Protein AF-A0A368NPP2-F1 (afdb_monomer)

Sequence (141 aa):
MVPFKKFNLIIIVTLIAVLSVSCSKAVDSCGKESEATVWARSMDESRLALLYADFEKLAANENVARVYSFHGEGQKMPPEFSDLKVVKLRPKRGYILVNGCMDHGVVMSFKGLNKPGETQSIELSWGEAPPHSGSEVIWQR

Secondary structure (DSSP, 8-state):
-----SSHHHHHHHHHHTS-----------STTSHHHHHHHTS-HHHHHHHHHHHHHHHH-TT--S-EE-SSS--PPPGGGTT---SEEEGGGTEEEEEEETTEEEEEEEESTT-TTSPPEEEEEESBSSSPSEEEEEEE-

Solvent-accessible surface area (backbone atoms only — not comparable to full-atom values): 8340 Å² total; per-residue (Å²): 141,79,88,90,77,73,76,77,63,62,62,57,59,56,58,56,67,71,66,68,68,71,79,65,76,72,69,73,60,33,44,84,85,14,72,61,41,47,53,65,65,64,55,50,72,69,58,49,52,50,51,48,54,54,47,39,56,50,37,67,40,86,86,50,65,67,61,46,54,56,78,70,93,81,57,81,69,56,79,96,50,62,88,60,81,51,41,32,42,23,42,79,74,34,35,32,36,40,39,76,52,99,55,36,21,25,32,42,36,50,42,38,67,95,38,90,91,48,64,35,32,35,34,42,30,21,26,38,53,86,76,47,75,44,70,48,76,78,44,76,97

Organism: NCBI:txid2282215

Mean predicted aligned error: 10.97 Å

pLDDT: mean 81.64, std 18.92, range [40.47, 98.44]

Structure (mmCIF, N/CA/C/O backbone):
data_AF-A0A368NPP2-F1
#
_entry.id   AF-A0A368NPP2-F1
#
loop_
_atom_site.group_PDB
_atom_site.id
_atom_site.type_symbol
_atom_site.label_atom_id
_atom_site.label_alt_id
_atom_site.label_comp_id
_atom_site.label_asym_id
_atom_site.label_entity_id
_atom_site.label_seq_id
_atom_site.pdbx_PDB_ins_code
_atom_site.Cartn_x
_atom_site.Cartn_y
_atom_site.Cartn_z
_atom_site.occupancy
_atom_site.B_iso_or_equiv
_atom_site.auth_seq_id
_atom_site.auth_comp_id
_atom_site.auth_asym_id
_atom_site.auth_atom_id
_atom_site.pdbx_PDB_model_num
ATOM 1 N N . MET A 1 1 ? 46.259 4.133 -62.478 1.00 42.19 1 MET A N 1
ATOM 2 C CA . MET A 1 1 ? 46.604 3.512 -61.179 1.00 42.19 1 MET A CA 1
ATOM 3 C C . MET A 1 1 ? 45.927 4.339 -60.091 1.00 42.19 1 MET A C 1
ATOM 5 O O . MET A 1 1 ? 46.390 5.429 -59.793 1.00 42.19 1 MET A O 1
ATOM 9 N N . VAL A 1 2 ? 44.757 3.911 -59.614 1.00 40.47 2 VAL A N 1
ATOM 10 C CA . VAL A 1 2 ? 43.947 4.659 -58.634 1.00 40.47 2 VAL A CA 1
ATOM 11 C C . VAL A 1 2 ? 44.120 3.980 -57.275 1.00 40.47 2 VAL A C 1
ATOM 13 O O . VAL A 1 2 ? 43.823 2.788 -57.182 1.00 40.47 2 VAL A O 1
ATOM 16 N N . PRO A 1 3 ? 44.599 4.661 -56.219 1.00 47.31 3 PRO A N 1
ATOM 17 C CA . PRO A 1 3 ? 44.709 4.035 -54.913 1.00 47.31 3 PRO A CA 1
ATOM 18 C C . PRO A 1 3 ? 43.331 4.021 -54.235 1.00 47.31 3 PRO A C 1
ATOM 20 O O . PRO A 1 3 ? 42.948 4.945 -53.521 1.00 47.31 3 PRO A O 1
ATOM 23 N N . PHE A 1 4 ? 42.586 2.934 -54.444 1.00 47.09 4 PHE A N 1
ATOM 24 C CA . PHE A 1 4 ? 41.430 2.548 -53.631 1.00 47.09 4 PHE A CA 1
ATOM 25 C C . PHE A 1 4 ? 41.912 2.142 -52.231 1.00 47.09 4 PHE A C 1
ATOM 27 O O . PHE A 1 4 ? 42.109 0.970 -51.927 1.00 47.09 4 PHE A O 1
ATOM 34 N N . LYS A 1 5 ? 42.176 3.123 -51.368 1.00 51.12 5 LYS A N 1
ATOM 35 C CA . LYS A 1 5 ? 42.619 2.877 -49.985 1.00 51.12 5 LYS A CA 1
ATOM 36 C C . LYS A 1 5 ? 41.988 3.855 -48.994 1.00 51.12 5 LYS A C 1
ATOM 38 O O . LYS A 1 5 ? 42.670 4.387 -48.133 1.00 51.12 5 LYS A O 1
ATOM 43 N N . LYS A 1 6 ? 40.689 4.150 -49.124 1.00 49.44 6 LYS A N 1
ATOM 44 C CA . LYS A 1 6 ? 39.976 4.991 -48.134 1.00 49.44 6 LYS A CA 1
ATOM 45 C C . LYS A 1 6 ? 38.558 4.541 -47.764 1.00 49.44 6 LYS A C 1
ATOM 47 O O . LYS A 1 6 ? 38.013 5.057 -46.800 1.00 49.44 6 LYS A O 1
ATOM 52 N N . PHE A 1 7 ? 37.977 3.559 -48.455 1.00 45.38 7 PHE A N 1
ATOM 53 C CA . PHE A 1 7 ? 36.552 3.239 -48.282 1.00 45.38 7 PHE A CA 1
ATOM 54 C C . PHE A 1 7 ? 36.220 2.171 -47.227 1.00 45.38 7 PHE A C 1
ATOM 56 O O . PHE A 1 7 ? 35.079 2.106 -46.787 1.00 45.38 7 PHE A O 1
ATOM 63 N N . ASN A 1 8 ? 37.193 1.386 -46.754 1.00 47.03 8 ASN A N 1
ATOM 64 C CA . ASN A 1 8 ? 36.913 0.278 -45.824 1.00 47.03 8 ASN A CA 1
ATOM 65 C C . ASN A 1 8 ? 36.962 0.646 -44.333 1.00 47.03 8 ASN A C 1
ATOM 67 O O . ASN A 1 8 ? 36.564 -0.166 -43.507 1.00 47.03 8 ASN A O 1
ATOM 71 N N . LEU A 1 9 ? 37.426 1.845 -43.959 1.00 47.47 9 LEU A N 1
ATOM 72 C CA . LEU A 1 9 ? 37.545 2.209 -42.539 1.00 47.47 9 LEU A CA 1
ATOM 73 C C . LEU A 1 9 ? 36.253 2.812 -41.961 1.00 47.47 9 LEU A C 1
ATOM 75 O O . LEU A 1 9 ? 35.979 2.663 -40.776 1.00 47.47 9 LEU A O 1
ATOM 79 N N . ILE A 1 10 ? 35.439 3.469 -42.794 1.00 51.19 10 ILE A N 1
ATOM 80 C CA . ILE A 1 10 ? 34.258 4.221 -42.333 1.00 51.19 10 ILE A CA 1
ATOM 81 C C . ILE A 1 10 ? 33.105 3.280 -41.948 1.00 51.19 10 ILE A C 1
ATOM 83 O O . ILE A 1 10 ? 32.410 3.542 -40.970 1.00 51.19 10 ILE A O 1
ATOM 87 N N . ILE A 1 11 ? 32.953 2.153 -42.652 1.00 51.41 11 ILE A N 1
ATOM 88 C CA . ILE A 1 11 ? 31.866 1.185 -42.414 1.00 51.41 11 ILE A CA 1
ATOM 89 C C . ILE A 1 11 ? 32.071 0.420 -41.093 1.00 51.41 11 ILE A C 1
ATOM 91 O O . ILE A 1 11 ? 31.107 0.094 -40.405 1.00 51.41 11 ILE A O 1
ATOM 95 N N . ILE A 1 12 ? 33.322 0.191 -40.678 1.00 52.06 12 ILE A N 1
ATOM 96 C CA . ILE A 1 12 ? 33.624 -0.529 -39.429 1.00 52.06 12 ILE A CA 1
ATOM 97 C C . ILE A 1 12 ? 33.339 0.355 -38.204 1.00 52.06 12 ILE A C 1
ATOM 99 O O . ILE A 1 12 ? 32.834 -0.132 -37.195 1.00 52.06 12 ILE A O 1
ATOM 103 N N . VAL A 1 13 ? 33.578 1.667 -38.300 1.00 51.91 13 VAL A N 1
ATOM 104 C CA . VAL A 1 13 ? 33.327 2.606 -37.193 1.00 51.91 13 VAL A CA 1
ATOM 105 C C . VAL A 1 13 ? 31.827 2.856 -36.981 1.00 51.91 13 VAL A C 1
ATOM 107 O O . VAL A 1 13 ? 31.398 3.045 -35.846 1.00 51.91 13 VAL A O 1
ATOM 110 N N . THR A 1 14 ? 31.001 2.778 -38.032 1.00 50.62 14 THR A N 1
ATOM 111 C CA . THR A 1 14 ? 29.536 2.901 -37.886 1.00 50.62 14 THR A CA 1
ATOM 112 C C . THR A 1 14 ? 28.886 1.638 -37.320 1.00 50.62 14 THR A C 1
ATOM 114 O O . THR A 1 14 ? 27.899 1.750 -36.601 1.00 50.62 14 THR A O 1
ATOM 117 N N . LEU A 1 15 ? 29.449 0.447 -37.562 1.00 48.03 15 LEU A N 1
ATOM 118 C CA . LEU A 1 15 ? 28.899 -0.800 -37.013 1.00 48.03 15 LEU A CA 1
ATOM 119 C C . LEU A 1 15 ? 29.148 -0.958 -35.501 1.00 48.03 15 LEU A C 1
ATOM 121 O O . LEU A 1 15 ? 28.349 -1.579 -34.804 1.00 48.03 15 LEU A O 1
ATOM 125 N N . ILE A 1 16 ? 30.230 -0.374 -34.978 1.00 50.19 16 ILE A N 1
ATOM 126 C CA . ILE A 1 16 ? 30.578 -0.453 -33.549 1.00 50.19 16 ILE A CA 1
ATOM 127 C C . ILE A 1 16 ? 29.733 0.521 -32.706 1.00 50.19 16 ILE A C 1
ATOM 129 O O . ILE A 1 16 ? 29.423 0.222 -31.556 1.00 50.19 16 ILE A O 1
ATOM 133 N N . ALA A 1 17 ? 29.274 1.636 -33.283 1.00 48.84 17 ALA A N 1
ATOM 134 C CA . ALA A 1 17 ? 28.430 2.611 -32.584 1.00 48.84 17 ALA A CA 1
ATOM 135 C C . ALA A 1 17 ? 26.968 2.153 -32.385 1.00 48.84 17 ALA A C 1
ATOM 137 O O . ALA A 1 17 ? 26.259 2.716 -31.556 1.00 48.84 17 ALA A O 1
ATOM 138 N N . VAL A 1 18 ? 26.509 1.125 -33.111 1.00 50.19 18 VAL A N 1
ATOM 139 C CA . VAL A 1 18 ? 25.140 0.583 -32.974 1.00 50.19 18 VAL A CA 1
ATOM 140 C C . VAL A 1 18 ? 25.065 -0.538 -31.923 1.00 50.19 18 VAL A C 1
ATOM 142 O O . VAL A 1 18 ? 23.985 -0.866 -31.442 1.00 50.19 18 VAL A O 1
ATOM 145 N N . LEU A 1 19 ? 26.207 -1.092 -31.497 1.00 48.72 19 LEU A N 1
ATOM 146 C CA . LEU A 1 19 ? 26.278 -2.171 -30.500 1.00 48.72 19 LEU A CA 1
ATOM 147 C C . LEU A 1 19 ? 26.596 -1.695 -29.077 1.00 48.72 19 LEU A C 1
ATOM 149 O O . LEU A 1 19 ? 26.567 -2.496 -28.147 1.00 48.72 19 LEU A O 1
ATOM 153 N N . SER A 1 20 ? 26.814 -0.396 -28.867 1.00 45.69 20 SER A N 1
ATOM 154 C CA . SER A 1 20 ? 26.877 0.20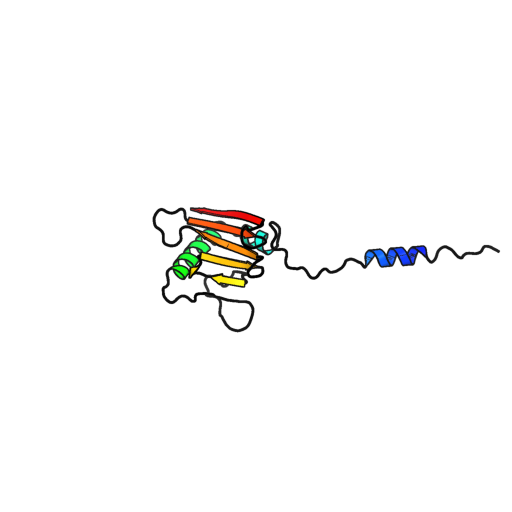8 -27.532 1.00 45.69 20 SER A CA 1
ATOM 155 C C . SER A 1 20 ? 25.491 0.600 -27.008 1.00 45.69 20 SER A C 1
ATOM 157 O O . SER A 1 20 ? 25.346 1.607 -26.314 1.00 45.69 20 SER A O 1
ATOM 159 N N . VAL A 1 21 ? 24.463 -0.205 -27.302 1.00 51.50 21 VAL A N 1
ATOM 160 C CA . VAL A 1 21 ? 23.313 -0.309 -26.399 1.00 51.50 21 VAL A CA 1
ATOM 161 C C . VAL A 1 21 ? 23.847 -1.042 -25.180 1.00 51.50 21 VAL A C 1
ATOM 163 O O . VAL A 1 21 ? 23.758 -2.262 -25.057 1.00 51.50 21 VAL A O 1
ATOM 166 N N . SER A 1 22 ? 24.516 -0.275 -24.321 1.00 44.53 22 SER A N 1
ATOM 167 C CA . SER A 1 22 ? 24.848 -0.674 -22.972 1.00 44.53 22 SER A CA 1
ATOM 168 C C . SER A 1 22 ? 23.557 -1.186 -22.365 1.00 44.53 22 SER A C 1
ATOM 170 O O . SER A 1 22 ? 22.652 -0.417 -22.043 1.00 44.53 22 SER A O 1
ATOM 172 N N . CYS A 1 23 ? 23.462 -2.507 -22.274 1.00 41.59 23 CYS A N 1
ATOM 173 C CA . CYS A 1 23 ? 22.504 -3.207 -21.454 1.00 41.59 23 CYS A CA 1
ATOM 174 C C . CYS A 1 23 ? 22.879 -2.860 -20.011 1.00 41.59 23 CYS A C 1
ATOM 176 O O . CYS A 1 23 ? 23.525 -3.637 -19.307 1.00 41.59 23 CYS A O 1
ATOM 178 N N . SER A 1 24 ? 22.568 -1.627 -19.605 1.00 41.25 24 SER A N 1
ATOM 179 C CA . SER A 1 24 ? 22.523 -1.221 -18.217 1.00 41.25 24 SER A CA 1
ATOM 180 C C . SER A 1 24 ? 21.594 -2.227 -17.580 1.00 41.25 24 SER A C 1
ATOM 182 O O . SER A 1 24 ? 20.406 -2.247 -17.894 1.00 41.25 24 SER A O 1
ATOM 184 N N . LYS A 1 25 ? 22.155 -3.128 -16.768 1.00 41.66 25 LYS A N 1
ATOM 185 C CA . LYS A 1 25 ? 21.367 -3.946 -15.855 1.00 41.66 25 LYS A CA 1
ATOM 186 C C . LYS A 1 25 ? 20.400 -2.977 -15.202 1.00 41.66 25 LYS A C 1
ATOM 188 O O . LYS A 1 25 ? 20.860 -2.056 -14.526 1.00 41.66 25 LYS A O 1
ATOM 193 N N . ALA A 1 26 ? 19.120 -3.109 -15.536 1.00 43.50 26 ALA A N 1
ATOM 194 C CA . ALA A 1 26 ? 18.080 -2.272 -14.995 1.00 43.50 26 ALA A CA 1
ATOM 195 C C . ALA A 1 26 ? 18.206 -2.405 -13.481 1.00 43.50 26 ALA A C 1
ATOM 197 O O . ALA A 1 26 ? 17.908 -3.445 -12.903 1.00 43.50 26 ALA A O 1
ATOM 198 N N . VAL A 1 27 ? 18.759 -1.378 -12.841 1.00 49.78 27 VAL A N 1
ATOM 199 C CA . VAL A 1 27 ? 18.345 -1.077 -11.484 1.00 49.78 27 VAL A CA 1
ATOM 200 C C . VAL A 1 27 ? 16.867 -0.823 -11.691 1.00 49.78 27 VAL A C 1
ATOM 202 O O . VAL A 1 27 ? 16.547 0.153 -12.373 1.00 49.78 27 VAL A O 1
ATOM 205 N N . ASP A 1 28 ? 16.015 -1.780 -11.312 1.00 61.47 28 ASP A N 1
ATOM 206 C CA . ASP A 1 28 ? 14.577 -1.682 -11.539 1.00 61.47 28 ASP A CA 1
ATOM 207 C C . ASP A 1 28 ? 14.157 -0.287 -11.099 1.00 61.47 28 ASP A C 1
ATOM 209 O O . ASP A 1 28 ? 14.257 0.069 -9.921 1.00 61.47 28 ASP A O 1
ATOM 213 N N . SER A 1 29 ? 13.827 0.548 -12.086 1.00 75.88 29 SER A N 1
ATOM 214 C CA . SER A 1 29 ? 13.514 1.945 -11.839 1.00 75.88 29 SER A CA 1
ATOM 215 C C . SER A 1 29 ? 12.393 1.937 -10.816 1.00 75.88 29 SER A C 1
ATOM 217 O O . SER A 1 29 ? 11.381 1.299 -11.056 1.00 75.88 29 SER A O 1
ATOM 219 N N . CYS A 1 30 ? 12.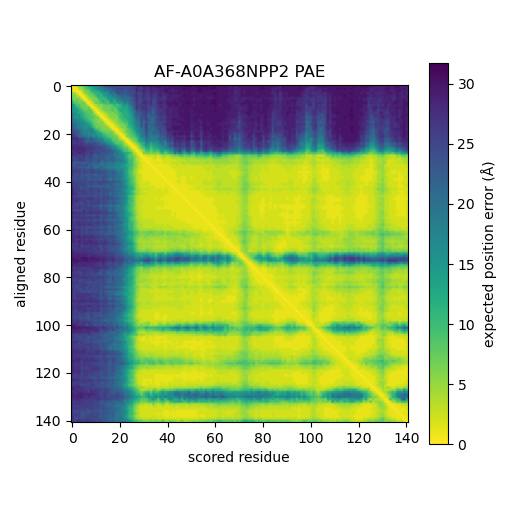551 2.591 -9.669 1.00 85.62 30 CYS A N 1
ATOM 220 C CA . CYS A 1 30 ? 11.427 2.830 -8.764 1.00 85.62 30 CYS A CA 1
ATOM 221 C C . CYS A 1 30 ? 10.898 4.244 -9.002 1.00 85.62 30 CYS A C 1
ATOM 223 O O . CYS A 1 30 ? 10.613 4.977 -8.066 1.00 85.62 30 CYS A O 1
ATOM 225 N N . GLY A 1 31 ? 10.846 4.667 -10.265 1.00 88.62 31 GLY A N 1
ATOM 226 C CA . GLY A 1 31 ? 10.274 5.944 -10.665 1.00 88.62 31 GLY A CA 1
ATOM 227 C C . GLY A 1 31 ? 8.754 5.888 -10.827 1.00 88.62 31 GLY A C 1
ATOM 228 O O . GLY A 1 31 ? 8.129 4.825 -10.790 1.00 88.62 31 GLY A O 1
ATOM 229 N N . LYS A 1 32 ? 8.164 7.058 -11.089 1.00 91.25 32 LYS A N 1
ATOM 230 C CA . LYS A 1 32 ? 6.725 7.227 -11.348 1.00 91.25 32 LYS A CA 1
ATOM 231 C C . LYS A 1 32 ? 6.194 6.338 -12.481 1.00 91.25 32 LYS A C 1
ATOM 233 O O . LYS A 1 32 ? 5.062 5.868 -12.411 1.00 91.25 32 LYS A O 1
ATOM 238 N N . GLU A 1 33 ? 7.021 6.114 -13.497 1.00 92.62 33 GLU A N 1
ATOM 239 C CA . GLU A 1 33 ? 6.691 5.329 -14.696 1.00 92.62 33 GLU A CA 1
ATOM 240 C C . GLU A 1 33 ? 7.367 3.950 -14.695 1.00 92.62 33 GLU A C 1
ATOM 242 O O . GLU A 1 33 ? 7.586 3.349 -15.744 1.00 92.62 33 GLU A O 1
ATOM 247 N N . SER A 1 34 ? 7.756 3.450 -13.520 1.00 91.69 34 SER A N 1
ATOM 248 C CA . SER A 1 34 ? 8.254 2.082 -13.412 1.00 91.69 34 SER A CA 1
ATOM 249 C C . SER A 1 34 ? 7.160 1.056 -13.676 1.00 91.69 34 SER A C 1
ATOM 251 O O . SER A 1 34 ? 5.987 1.325 -13.417 1.00 91.69 34 SER A O 1
ATOM 253 N N . GLU A 1 35 ? 7.541 -0.150 -14.102 1.00 92.38 35 GLU A N 1
ATOM 254 C CA . GLU A 1 35 ? 6.593 -1.260 -14.260 1.00 92.38 35 GLU A CA 1
ATOM 255 C C . GLU A 1 35 ? 5.805 -1.511 -12.967 1.00 92.38 35 GLU A C 1
ATOM 257 O O . GLU A 1 35 ? 4.592 -1.681 -13.012 1.00 92.38 35 GLU A O 1
ATOM 262 N N . ALA A 1 36 ? 6.467 -1.444 -11.808 1.00 92.75 36 ALA A N 1
ATOM 263 C CA . ALA A 1 36 ? 5.835 -1.628 -10.505 1.00 92.75 36 ALA A CA 1
ATOM 264 C C . ALA A 1 36 ? 4.811 -0.527 -10.180 1.00 92.75 36 ALA A C 1
ATOM 266 O O . ALA A 1 36 ? 3.717 -0.827 -9.702 1.00 92.75 36 ALA A O 1
ATOM 267 N N . THR A 1 37 ? 5.138 0.740 -10.457 1.00 94.25 37 THR A N 1
ATOM 268 C CA . THR A 1 37 ? 4.220 1.866 -10.232 1.00 94.25 37 THR A CA 1
ATOM 269 C C . THR A 1 37 ? 3.038 1.802 -11.196 1.00 94.25 37 THR A C 1
ATOM 271 O O . THR A 1 37 ? 1.894 1.945 -10.771 1.00 94.25 37 THR A O 1
ATOM 274 N N . VAL A 1 38 ? 3.290 1.535 -12.481 1.00 95.25 38 VAL A N 1
ATOM 275 C CA . VAL A 1 38 ? 2.243 1.396 -13.503 1.00 95.25 38 VAL A CA 1
ATOM 276 C C . VAL A 1 38 ? 1.328 0.217 -13.179 1.00 95.25 38 VAL A C 1
ATOM 278 O O . VAL A 1 38 ? 0.111 0.370 -13.220 1.00 95.25 38 VAL A O 1
ATOM 281 N N . TRP A 1 39 ? 1.888 -0.928 -12.788 1.00 94.75 39 TRP A N 1
ATOM 282 C CA . TRP A 1 39 ? 1.125 -2.095 -12.352 1.00 94.75 39 TRP A CA 1
ATOM 283 C C . TRP A 1 39 ? 0.227 -1.773 -11.153 1.00 94.75 39 TRP A C 1
ATOM 285 O O . TRP A 1 39 ? -0.976 -2.021 -11.222 1.00 94.75 39 TRP A O 1
ATOM 295 N N . ALA A 1 40 ? 0.775 -1.168 -10.094 1.00 95.06 40 ALA A N 1
ATOM 296 C CA . ALA A 1 40 ? 0.004 -0.822 -8.899 1.00 95.06 40 ALA A CA 1
ATOM 297 C C . ALA A 1 40 ? -1.118 0.179 -9.219 1.00 95.06 40 ALA A C 1
ATOM 299 O O . ALA A 1 40 ? -2.239 0.022 -8.742 1.00 95.06 40 ALA A O 1
ATOM 300 N N . ARG A 1 41 ? -0.838 1.166 -10.080 1.00 95.50 41 ARG A N 1
ATOM 301 C CA . ARG A 1 41 ? -1.817 2.150 -10.569 1.00 95.50 41 ARG A CA 1
ATOM 302 C C . ARG A 1 41 ? -2.893 1.530 -11.467 1.00 95.50 41 ARG A C 1
ATOM 304 O O . ARG A 1 41 ? -4.001 2.043 -11.524 1.00 95.50 41 ARG A O 1
ATOM 311 N N . SER A 1 42 ? -2.569 0.458 -12.189 1.00 96.38 42 SER A N 1
ATOM 312 C CA . SER A 1 42 ? -3.482 -0.178 -13.147 1.00 96.38 42 SER A CA 1
ATOM 313 C C . SER A 1 42 ? -4.545 -1.076 -12.512 1.00 96.38 42 SER A C 1
ATOM 315 O O . SER A 1 42 ? -5.428 -1.551 -13.224 1.00 96.38 42 SER A O 1
ATOM 317 N N . MET A 1 43 ? -4.462 -1.328 -11.200 1.00 96.06 43 MET A N 1
ATOM 318 C CA . MET A 1 43 ? -5.491 -2.080 -10.488 1.00 96.06 43 MET A CA 1
ATOM 319 C C . MET A 1 43 ? -6.826 -1.342 -10.559 1.00 96.06 43 MET A C 1
ATOM 321 O O . MET A 1 43 ? -6.895 -0.128 -10.374 1.00 96.06 43 MET A O 1
ATOM 325 N N . ASP A 1 44 ? -7.897 -2.083 -10.807 1.00 96.75 44 ASP A N 1
ATOM 326 C CA . ASP A 1 44 ? -9.238 -1.530 -10.805 1.00 96.75 44 ASP A CA 1
ATOM 327 C C . ASP A 1 44 ? -9.700 -1.193 -9.379 1.00 96.75 44 ASP A C 1
ATOM 329 O O . ASP A 1 44 ? -9.234 -1.751 -8.380 1.00 96.75 44 ASP A O 1
ATOM 333 N N . GLU A 1 45 ? -10.666 -0.281 -9.285 1.00 97.38 45 GLU A N 1
ATOM 334 C CA . GLU A 1 45 ? -11.184 0.212 -8.006 1.00 97.38 45 GLU A CA 1
ATOM 335 C C . GLU A 1 45 ? -11.708 -0.922 -7.112 1.00 97.38 45 GLU A C 1
ATOM 337 O O . GLU A 1 45 ? -11.504 -0.902 -5.896 1.00 97.38 45 GLU A O 1
ATOM 342 N N . SER A 1 46 ? -12.329 -1.949 -7.706 1.00 97.25 46 SER A N 1
ATOM 343 C CA . SER A 1 46 ? -12.882 -3.076 -6.955 1.00 97.25 46 SER A CA 1
ATOM 344 C C . SER A 1 46 ? -11.784 -3.940 -6.328 1.00 97.25 46 SER A C 1
ATOM 346 O O . SER A 1 46 ? -11.879 -4.307 -5.151 1.00 97.25 46 SER A O 1
ATOM 348 N N . ARG A 1 47 ? -10.686 -4.189 -7.057 1.00 96.88 47 ARG A N 1
ATOM 349 C CA . ARG A 1 47 ? -9.520 -4.904 -6.529 1.00 96.88 47 ARG A CA 1
ATOM 350 C C . ARG A 1 47 ? -8.802 -4.108 -5.449 1.00 96.88 47 ARG A C 1
ATOM 352 O O . ARG A 1 47 ? -8.376 -4.722 -4.470 1.00 96.88 47 ARG A O 1
ATOM 359 N N . LEU A 1 48 ? -8.679 -2.786 -5.601 1.00 97.75 48 LEU A N 1
ATOM 360 C CA . LEU A 1 48 ? -8.067 -1.905 -4.598 1.00 97.75 48 LEU A CA 1
ATOM 361 C C . LEU A 1 48 ? -8.894 -1.855 -3.307 1.00 97.75 48 LEU A C 1
ATOM 363 O O . LEU A 1 48 ? -8.331 -1.965 -2.218 1.00 97.75 48 LEU A O 1
ATOM 367 N N . ALA A 1 49 ? -10.223 -1.792 -3.415 1.00 98.06 49 ALA A N 1
ATOM 368 C CA . ALA A 1 49 ? -11.116 -1.878 -2.262 1.00 98.06 49 ALA A CA 1
ATOM 369 C C . ALA A 1 49 ? -10.983 -3.225 -1.530 1.00 98.06 49 ALA A C 1
ATOM 371 O O . ALA A 1 49 ? -10.887 -3.261 -0.301 1.00 98.06 49 ALA A O 1
ATOM 372 N N . LEU A 1 50 ? -10.930 -4.334 -2.279 1.00 97.81 50 LEU A N 1
ATOM 373 C CA . LEU A 1 50 ? -10.712 -5.665 -1.709 1.00 97.81 50 LEU A CA 1
ATOM 374 C C . LEU A 1 50 ? -9.332 -5.772 -1.046 1.00 97.81 50 LEU A C 1
ATOM 376 O O . LEU A 1 50 ? -9.223 -6.262 0.075 1.00 97.81 50 LEU A O 1
ATOM 380 N N . LEU A 1 51 ? -8.290 -5.249 -1.702 1.00 97.56 51 LEU A N 1
ATOM 381 C CA . LEU A 1 51 ? -6.930 -5.216 -1.171 1.00 97.56 51 LEU A CA 1
ATOM 382 C C . LEU A 1 51 ? -6.872 -4.477 0.165 1.00 97.56 51 LEU A C 1
ATOM 384 O O . LEU A 1 51 ? -6.232 -4.957 1.098 1.00 97.56 51 LEU A O 1
ATOM 388 N N . TYR A 1 52 ? -7.548 -3.330 0.264 1.00 97.94 52 TYR A N 1
ATOM 389 C CA . TYR A 1 52 ? -7.639 -2.580 1.511 1.00 97.94 52 TYR A CA 1
ATOM 390 C C . TYR A 1 52 ? -8.288 -3.418 2.615 1.00 97.94 52 TYR A C 1
ATOM 392 O O . TYR A 1 52 ? -7.712 -3.562 3.692 1.00 97.94 52 TYR A O 1
ATOM 400 N N . ALA A 1 53 ? -9.452 -4.010 2.339 1.00 97.12 53 ALA A N 1
ATOM 401 C CA . ALA A 1 53 ? -10.191 -4.801 3.317 1.00 97.12 53 ALA A CA 1
ATOM 402 C C . ALA A 1 53 ? -9.396 -6.026 3.803 1.00 97.12 53 ALA A C 1
ATOM 404 O O . ALA A 1 53 ? -9.374 -6.325 4.998 1.00 97.12 53 ALA A O 1
ATOM 405 N N . ASP A 1 54 ? -8.720 -6.733 2.899 1.00 97.19 54 ASP A N 1
ATOM 406 C CA . ASP A 1 54 ? -7.916 -7.901 3.261 1.00 97.19 54 ASP A CA 1
ATOM 407 C C . ASP A 1 54 ? -6.655 -7.503 4.031 1.00 97.19 54 ASP A C 1
ATOM 409 O O . ASP A 1 54 ? -6.284 -8.164 5.006 1.00 97.19 54 ASP A O 1
ATOM 413 N N . PHE A 1 55 ? -6.033 -6.377 3.674 1.00 97.00 55 PHE A N 1
ATOM 414 C CA . PHE A 1 55 ? -4.904 -5.839 4.424 1.00 97.00 55 PHE A CA 1
ATOM 415 C C . PHE A 1 55 ? -5.314 -5.352 5.820 1.00 97.00 55 PHE A C 1
ATOM 417 O O . PHE A 1 55 ? -4.577 -5.569 6.782 1.00 97.00 55 PHE A O 1
ATOM 424 N N . GLU A 1 56 ? -6.494 -4.749 5.963 1.00 96.38 56 GLU A N 1
ATOM 425 C CA . GLU A 1 56 ? -7.045 -4.320 7.250 1.00 96.38 56 GLU A CA 1
ATOM 426 C C . GLU A 1 56 ? -7.265 -5.504 8.196 1.00 96.38 56 GLU A C 1
ATOM 428 O O . GLU A 1 56 ? -6.759 -5.484 9.325 1.00 96.38 56 GLU A O 1
ATOM 433 N N . LYS A 1 57 ? -7.906 -6.576 7.710 1.00 95.75 57 LYS A N 1
ATOM 434 C CA . LYS A 1 57 ? -8.060 -7.838 8.456 1.00 95.75 57 LYS A CA 1
ATOM 435 C C . LYS A 1 57 ? -6.706 -8.420 8.858 1.00 95.75 57 LYS A C 1
ATOM 437 O O . LYS A 1 57 ? -6.516 -8.829 10.005 1.00 95.75 57 LYS A O 1
ATOM 442 N N . LEU A 1 58 ? -5.751 -8.447 7.924 1.00 94.50 58 LEU A N 1
ATOM 443 C CA . LEU A 1 58 ? -4.411 -8.970 8.175 1.00 94.50 58 LEU A CA 1
ATOM 444 C C . LEU A 1 58 ? -3.675 -8.140 9.241 1.00 94.50 58 LEU A C 1
ATOM 446 O O . LEU A 1 58 ? -3.037 -8.703 10.129 1.00 94.50 58 LEU A O 1
ATOM 450 N N . ALA A 1 59 ? -3.773 -6.810 9.185 1.00 93.94 59 ALA A N 1
ATOM 451 C CA . ALA A 1 59 ? -3.136 -5.904 10.138 1.00 93.94 59 ALA A CA 1
ATOM 452 C C . ALA A 1 59 ? -3.752 -5.994 11.546 1.00 93.94 59 ALA A C 1
ATOM 454 O O . ALA A 1 59 ? -3.013 -5.924 12.540 1.00 93.94 59 ALA A O 1
ATOM 455 N N . ALA A 1 60 ? -5.073 -6.196 11.621 1.00 94.69 60 ALA A N 1
ATOM 456 C CA . ALA A 1 60 ? -5.830 -6.348 12.861 1.00 94.69 60 ALA A CA 1
ATOM 457 C C . ALA A 1 60 ? -5.488 -7.638 13.624 1.00 94.69 60 ALA A C 1
ATOM 459 O O . ALA A 1 60 ? -5.557 -7.662 14.850 1.00 94.69 60 ALA A O 1
ATOM 460 N N . ASN A 1 61 ? -5.071 -8.701 12.930 1.00 93.62 61 ASN A N 1
ATOM 461 C CA . ASN A 1 61 ? -4.708 -9.963 13.571 1.00 93.62 61 ASN A CA 1
ATOM 462 C C . ASN A 1 61 ? -3.501 -9.782 14.518 1.00 93.62 61 ASN A C 1
ATOM 464 O O . ASN A 1 61 ? -2.416 -9.357 14.112 1.00 93.62 61 ASN A O 1
ATOM 468 N N . GLU A 1 62 ? -3.667 -10.108 15.800 1.00 90.62 62 GLU A N 1
ATOM 469 C CA . GLU A 1 62 ? -2.616 -9.976 16.821 1.00 90.62 62 GLU A CA 1
ATOM 470 C C . GLU A 1 62 ? -1.421 -10.904 16.566 1.00 90.62 62 GLU A C 1
ATOM 472 O O . GLU A 1 62 ? -0.278 -10.521 16.811 1.00 90.62 62 GLU A O 1
ATOM 477 N N . ASN A 1 63 ? -1.678 -12.074 15.978 1.00 91.56 63 ASN A N 1
ATOM 478 C CA . ASN A 1 63 ? -0.685 -13.111 15.700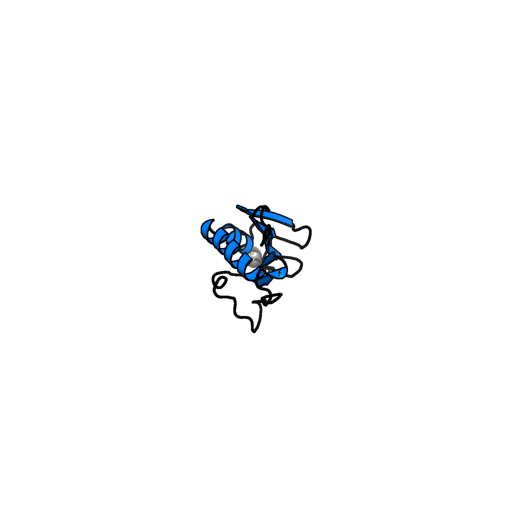 1.00 91.56 63 ASN A CA 1
ATOM 479 C C . ASN A 1 63 ? -0.037 -12.981 14.3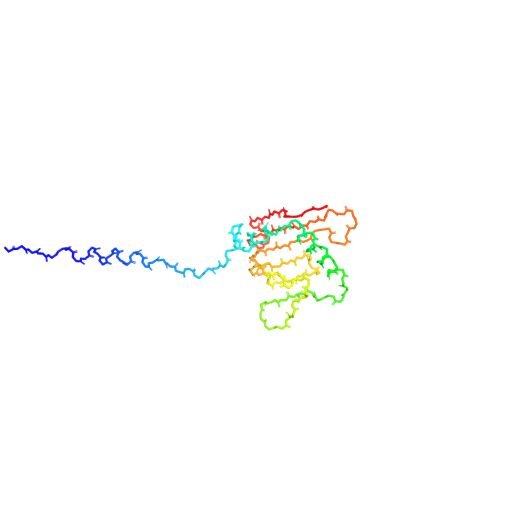12 1.00 91.56 63 ASN A C 1
ATOM 481 O O . ASN A 1 63 ? 0.751 -13.840 13.913 1.00 91.56 63 ASN A O 1
ATOM 485 N N . VAL A 1 64 ? -0.366 -11.933 13.547 1.00 91.19 64 VAL A N 1
ATOM 486 C CA . VAL A 1 64 ? 0.211 -11.719 12.214 1.00 91.19 64 VAL A CA 1
ATOM 487 C C . VAL A 1 64 ? 1.724 -11.514 12.292 1.00 91.19 64 VAL A C 1
ATOM 489 O O . VAL A 1 64 ? 2.240 -10.821 13.177 1.00 91.19 64 VAL A O 1
ATOM 492 N N . ALA A 1 65 ? 2.454 -12.070 11.325 1.00 88.81 65 ALA A N 1
ATOM 493 C CA . ALA A 1 65 ? 3.886 -11.835 11.237 1.00 88.81 65 ALA A CA 1
ATOM 494 C C . ALA A 1 65 ? 4.176 -10.341 11.009 1.00 88.81 65 ALA A C 1
ATOM 496 O O . ALA A 1 65 ? 3.470 -9.638 10.282 1.00 88.81 65 ALA A O 1
ATOM 497 N N . ARG A 1 66 ? 5.266 -9.840 11.607 1.00 88.50 66 ARG A N 1
ATOM 498 C CA . ARG A 1 66 ? 5.681 -8.434 11.437 1.00 88.50 66 ARG A CA 1
ATOM 499 C C . ARG A 1 66 ? 6.034 -8.103 9.988 1.00 88.50 66 ARG A C 1
ATOM 501 O O . ARG A 1 66 ? 5.837 -6.969 9.551 1.00 88.50 66 ARG A O 1
ATOM 508 N N . VAL A 1 67 ? 6.611 -9.071 9.282 1.00 89.31 67 VAL A N 1
ATOM 509 C CA . VAL A 1 67 ? 7.067 -8.947 7.900 1.00 89.31 67 VAL A CA 1
ATOM 510 C C . VAL A 1 67 ? 6.819 -10.271 7.197 1.00 89.31 67 VAL A C 1
ATOM 512 O O . VAL A 1 67 ? 7.204 -11.314 7.724 1.00 89.31 67 VAL A O 1
ATOM 515 N N . TYR A 1 68 ? 6.238 -10.187 6.004 1.00 88.56 68 TYR A N 1
ATOM 516 C CA . TYR A 1 68 ? 6.274 -11.248 5.010 1.00 88.56 68 TYR A CA 1
ATOM 517 C C . TYR A 1 68 ? 7.291 -10.862 3.940 1.00 88.56 68 TYR A C 1
ATOM 519 O O . TYR A 1 68 ? 7.194 -9.755 3.412 1.00 88.56 68 TYR A O 1
ATOM 527 N N . SER A 1 69 ? 8.290 -11.704 3.668 1.00 88.56 69 SER A N 1
ATOM 528 C CA . SER A 1 69 ? 9.316 -11.444 2.645 1.00 88.56 69 SER A CA 1
ATOM 529 C C . SER A 1 69 ? 9.290 -12.540 1.594 1.00 88.56 69 SER A C 1
ATOM 531 O O . SER A 1 69 ? 9.447 -13.709 1.934 1.00 88.56 69 SER A O 1
ATOM 533 N N . PHE A 1 70 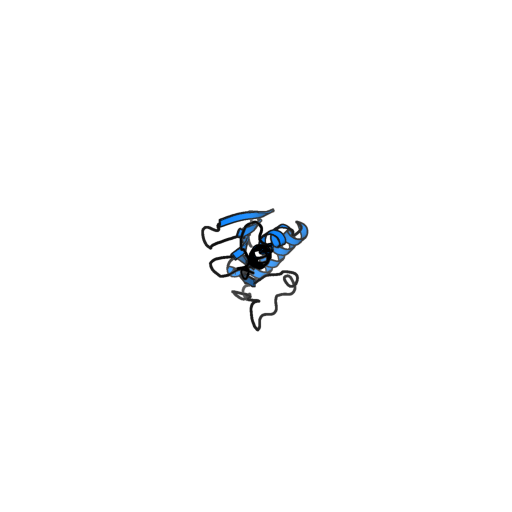? 9.123 -12.152 0.331 1.00 84.25 70 PHE A N 1
ATOM 534 C CA . PHE A 1 70 ? 8.964 -13.093 -0.785 1.00 84.25 70 PHE A CA 1
ATOM 535 C C . PHE A 1 70 ? 10.204 -13.188 -1.681 1.00 84.25 70 PHE A C 1
ATOM 537 O O . PHE A 1 70 ? 10.262 -14.029 -2.570 1.00 84.25 70 PHE A O 1
ATOM 544 N N . HIS A 1 71 ? 11.230 -12.374 -1.416 1.00 70.38 71 HIS A N 1
ATOM 545 C CA . HIS A 1 71 ? 12.578 -12.612 -1.932 1.00 70.38 71 HIS A CA 1
ATOM 546 C C . HIS A 1 71 ? 13.294 -13.650 -1.052 1.00 70.38 71 HIS A C 1
ATOM 548 O O . HIS A 1 71 ? 13.654 -13.335 0.084 1.00 70.38 71 HIS A O 1
ATOM 554 N N . GLY A 1 72 ? 13.512 -14.859 -1.581 1.00 63.84 72 GLY A N 1
ATOM 555 C CA . GLY A 1 72 ? 14.260 -15.948 -0.931 1.00 63.84 72 GLY A CA 1
ATOM 556 C C . GLY A 1 72 ? 13.404 -17.147 -0.496 1.00 63.84 72 GLY A C 1
ATOM 557 O O . GLY A 1 72 ? 12.230 -17.252 -0.846 1.00 63.84 72 GLY A O 1
ATOM 558 N N . GLU A 1 73 ? 14.001 -18.074 0.261 1.00 51.78 73 GLU A N 1
ATOM 559 C CA . GLU A 1 73 ? 13.289 -19.235 0.805 1.00 51.78 73 GLU A CA 1
ATOM 560 C C . GLU A 1 73 ? 12.380 -18.833 1.980 1.00 51.78 73 GLU A C 1
ATOM 562 O O . GLU A 1 73 ? 12.846 -18.361 3.016 1.00 51.78 73 GLU A O 1
ATOM 567 N N . GLY A 1 74 ? 11.077 -19.105 1.864 1.00 55.38 74 GLY A N 1
ATOM 568 C CA . GLY A 1 74 ? 10.394 -19.757 2.985 1.00 55.38 74 GLY A CA 1
ATOM 569 C C . GLY A 1 74 ? 9.019 -19.250 3.406 1.00 55.38 74 GLY A C 1
ATOM 570 O O . GLY A 1 74 ? 8.302 -20.013 4.052 1.00 55.38 74 GLY A O 1
ATOM 571 N N . GLN A 1 75 ? 8.585 -18.035 3.062 1.00 68.19 75 GLN A N 1
ATOM 572 C CA . GLN A 1 75 ? 7.247 -17.588 3.473 1.00 68.19 75 GLN A CA 1
ATOM 573 C C . GLN A 1 75 ? 6.233 -17.690 2.342 1.00 68.19 75 GLN A C 1
ATOM 575 O O . GLN A 1 75 ? 6.295 -16.968 1.350 1.00 68.19 75 GLN A O 1
ATOM 580 N N . LYS A 1 76 ? 5.263 -18.593 2.530 1.00 79.50 76 LYS A N 1
ATOM 581 C CA . LYS A 1 76 ? 4.081 -18.659 1.676 1.00 79.50 76 LYS A CA 1
ATOM 582 C C . LYS A 1 76 ? 3.292 -17.364 1.837 1.00 79.50 76 LYS A C 1
ATOM 584 O O . LYS A 1 76 ? 2.919 -16.986 2.948 1.00 79.50 76 LYS A O 1
ATOM 589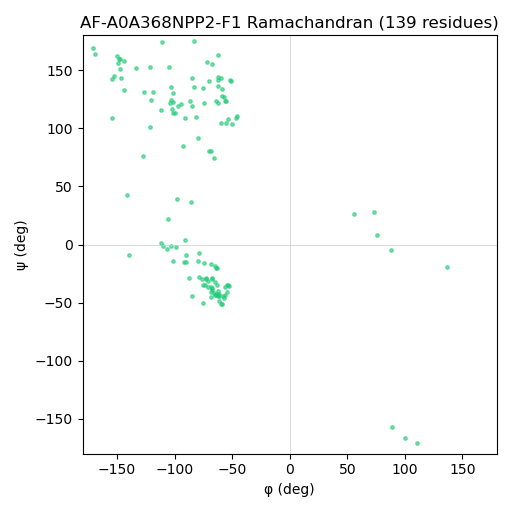 N N . MET A 1 77 ? 3.068 -16.695 0.715 1.00 86.12 77 MET A N 1
ATOM 590 C CA . MET A 1 77 ? 2.166 -15.558 0.620 1.00 86.12 77 MET A CA 1
ATOM 591 C C . MET A 1 77 ? 0.759 -15.991 1.053 1.00 86.12 77 MET A C 1
ATOM 593 O O . MET A 1 77 ? 0.325 -17.072 0.637 1.00 86.12 77 MET A O 1
ATOM 597 N N . PRO A 1 78 ? 0.059 -15.214 1.902 1.00 87.81 78 PRO A N 1
ATOM 598 C CA . PRO A 1 78 ? -1.315 -15.546 2.245 1.00 87.81 78 PRO A CA 1
ATOM 599 C C . PRO A 1 78 ? -2.183 -15.558 0.971 1.00 87.81 78 PRO A C 1
ATOM 601 O O . PRO A 1 78 ? -1.923 -14.754 0.068 1.00 87.81 78 PRO A O 1
ATOM 604 N N . PRO A 1 79 ? -3.168 -16.468 0.858 1.00 88.50 79 PRO A N 1
ATOM 605 C CA . PRO A 1 79 ? -3.931 -16.666 -0.376 1.00 88.50 79 PRO A CA 1
ATOM 606 C C . PRO A 1 79 ? -4.570 -15.388 -0.935 1.00 88.50 79 PRO A C 1
ATOM 608 O O . PRO A 1 79 ? -4.601 -15.208 -2.149 1.00 88.50 79 PRO A O 1
ATOM 611 N N . GLU A 1 80 ? -5.007 -14.479 -0.063 1.00 92.06 80 GLU A N 1
ATOM 612 C CA . GLU A 1 80 ? -5.663 -13.205 -0.395 1.00 92.06 80 GLU A CA 1
ATOM 613 C C . GLU A 1 80 ? -4.744 -12.221 -1.139 1.00 92.06 80 GLU A C 1
ATOM 615 O O . GLU A 1 80 ? -5.206 -11.279 -1.782 1.00 92.06 80 GLU A O 1
ATOM 620 N N . PHE A 1 81 ? -3.430 -12.440 -1.052 1.00 92.38 81 PHE A N 1
ATOM 621 C CA . PHE A 1 81 ? -2.408 -11.617 -1.695 1.00 92.38 81 PHE A CA 1
ATOM 622 C C . PHE A 1 81 ? -1.684 -12.372 -2.812 1.00 92.38 81 PHE A C 1
ATOM 624 O O . PHE A 1 81 ? -0.767 -11.815 -3.401 1.00 92.38 81 PHE A O 1
ATOM 631 N N . SER A 1 82 ? -2.058 -13.627 -3.092 1.00 89.19 82 SER A N 1
ATOM 632 C CA . SER A 1 82 ? -1.327 -14.524 -4.003 1.00 89.19 82 SER A CA 1
ATOM 633 C C . SER A 1 82 ? -1.277 -14.055 -5.460 1.00 89.19 82 SER A C 1
ATOM 635 O O . SER A 1 82 ? -0.400 -14.476 -6.212 1.00 89.19 82 SER A O 1
ATOM 637 N N . ASP A 1 83 ? -2.191 -13.172 -5.853 1.00 89.00 83 ASP A N 1
ATOM 638 C CA . ASP A 1 83 ? -2.223 -12.509 -7.155 1.00 89.00 83 ASP A CA 1
ATOM 639 C C . ASP A 1 83 ? -1.249 -11.319 -7.251 1.00 89.00 83 ASP A C 1
ATOM 641 O O . ASP A 1 83 ? -0.963 -10.834 -8.349 1.00 89.00 83 ASP A O 1
ATOM 645 N N . LEU A 1 84 ? -0.724 -10.837 -6.121 1.00 90.56 84 LEU A N 1
ATOM 646 C CA . LEU A 1 84 ? 0.126 -9.657 -6.072 1.00 90.56 84 LEU A CA 1
ATOM 647 C C . LEU A 1 84 ? 1.584 -9.975 -6.411 1.00 90.56 84 LEU A C 1
ATOM 649 O O . LEU A 1 84 ? 2.205 -10.890 -5.869 1.00 90.56 84 LEU A O 1
ATOM 653 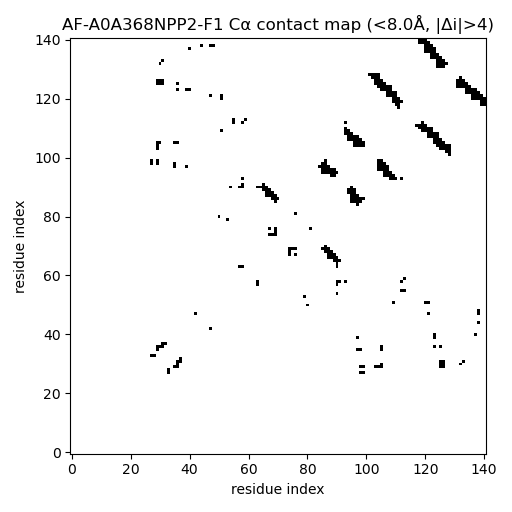N N . LYS A 1 85 ? 2.182 -9.119 -7.240 1.00 86.44 85 LYS A N 1
ATOM 654 C CA . LYS A 1 85 ? 3.619 -9.129 -7.529 1.00 86.44 85 LYS A CA 1
ATOM 655 C C . LYS A 1 85 ? 4.329 -8.170 -6.577 1.00 86.44 85 LYS A C 1
ATOM 657 O O . LYS A 1 85 ? 4.505 -7.000 -6.896 1.00 86.44 85 LYS A O 1
ATOM 662 N N . VAL A 1 86 ? 4.665 -8.645 -5.377 1.00 90.94 86 VAL A N 1
ATOM 663 C CA . VAL A 1 86 ? 5.215 -7.798 -4.303 1.00 90.94 86 VAL A CA 1
ATOM 664 C C . VAL A 1 86 ? 6.432 -8.432 -3.635 1.00 90.94 86 VAL A C 1
ATOM 666 O O . VAL A 1 86 ? 6.551 -9.651 -3.544 1.00 90.94 86 VAL A O 1
ATOM 669 N N . VAL A 1 87 ? 7.322 -7.593 -3.106 1.00 90.88 87 VAL A N 1
ATOM 670 C CA . VAL A 1 87 ? 8.543 -8.016 -2.402 1.00 90.88 87 VAL A CA 1
ATOM 671 C C . VAL A 1 87 ? 8.248 -8.309 -0.932 1.00 90.88 87 VAL A C 1
ATOM 673 O O . VAL A 1 87 ? 8.750 -9.298 -0.386 1.00 90.88 87 VAL A O 1
ATOM 676 N N . LYS A 1 88 ? 7.472 -7.442 -0.256 1.00 91.50 88 LYS A N 1
ATOM 677 C CA . LYS A 1 88 ? 7.186 -7.574 1.187 1.00 91.50 88 LYS A CA 1
ATOM 678 C C . LYS A 1 88 ? 5.789 -7.09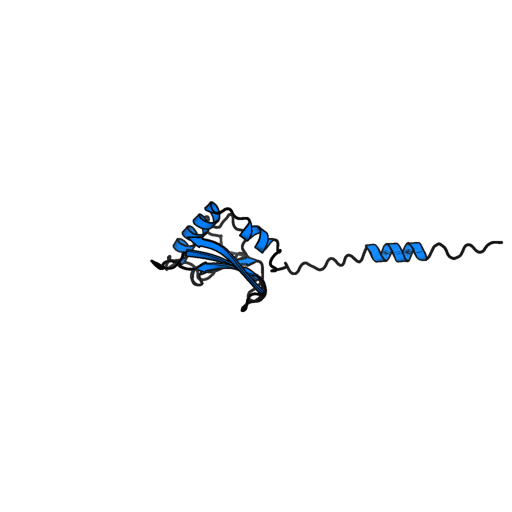6 1.572 1.00 91.50 88 LYS A C 1
ATOM 680 O O . LYS A 1 88 ? 5.360 -6.039 1.122 1.00 91.50 88 LYS A O 1
ATOM 685 N N . LEU A 1 89 ? 5.157 -7.780 2.529 1.00 93.00 89 LEU A N 1
ATOM 686 C CA . LEU A 1 89 ? 4.030 -7.234 3.303 1.00 93.00 89 LEU A CA 1
ATOM 687 C C . LEU A 1 89 ? 4.529 -6.820 4.688 1.00 93.00 89 LEU A C 1
ATOM 689 O O . LEU A 1 89 ? 5.243 -7.581 5.347 1.00 93.00 89 LEU A O 1
ATOM 693 N N . ARG A 1 90 ? 4.126 -5.643 5.174 1.00 93.50 90 ARG A N 1
ATOM 694 C CA . ARG A 1 90 ? 4.358 -5.215 6.562 1.00 93.50 90 ARG A CA 1
ATOM 695 C C . ARG A 1 90 ? 3.047 -4.775 7.219 1.00 93.50 90 ARG A C 1
ATOM 697 O O . ARG A 1 90 ? 2.848 -3.576 7.422 1.00 93.50 90 ARG A O 1
ATOM 704 N N . PRO A 1 91 ? 2.176 -5.723 7.614 1.00 93.69 91 PRO A N 1
ATOM 705 C CA . PRO A 1 91 ? 0.842 -5.417 8.142 1.00 93.69 91 PRO A CA 1
ATOM 706 C C . PRO A 1 91 ? 0.884 -4.485 9.354 1.00 93.69 91 PRO A C 1
ATOM 708 O O . PRO A 1 91 ? 0.184 -3.481 9.396 1.00 93.69 91 PRO A O 1
ATOM 711 N N . LYS A 1 92 ? 1.809 -4.728 10.295 1.00 92.38 92 LYS A N 1
ATOM 712 C CA . LYS A 1 92 ? 1.984 -3.882 11.490 1.00 92.38 92 LYS A CA 1
ATOM 713 C C . LYS A 1 92 ? 2.518 -2.474 11.205 1.00 92.38 92 LYS A C 1
ATOM 715 O O . LYS A 1 92 ? 2.444 -1.623 12.082 1.00 92.38 92 LYS A O 1
ATOM 720 N N . ARG A 1 93 ? 3.086 -2.226 10.021 1.00 93.19 93 ARG A N 1
ATOM 721 C CA . ARG A 1 93 ? 3.524 -0.887 9.595 1.00 93.19 93 ARG A CA 1
ATOM 722 C C . ARG A 1 93 ? 2.572 -0.237 8.593 1.00 93.19 93 ARG A C 1
ATOM 724 O O . ARG A 1 93 ? 2.839 0.887 8.188 1.00 93.19 93 ARG A O 1
ATOM 731 N N . GLY A 1 94 ? 1.501 -0.917 8.187 1.00 95.50 94 GLY A N 1
ATOM 732 C CA . GLY A 1 94 ? 0.520 -0.337 7.277 1.00 95.50 94 GLY A CA 1
ATOM 733 C C . GLY A 1 94 ? 0.993 -0.212 5.828 1.00 95.50 94 GLY A C 1
ATOM 734 O O . GLY A 1 94 ? 0.569 0.720 5.159 1.00 95.50 94 GLY A O 1
ATOM 735 N N . TYR A 1 95 ? 1.902 -1.066 5.336 1.00 95.38 95 TYR A N 1
ATOM 736 C CA . TYR A 1 95 ? 2.353 -0.956 3.942 1.00 95.38 95 TYR A CA 1
ATOM 737 C C . TYR A 1 95 ? 2.768 -2.275 3.279 1.00 95.38 95 TYR A C 1
ATOM 739 O O . TYR A 1 95 ? 3.101 -3.267 3.938 1.00 95.38 95 TYR A O 1
ATOM 747 N N . ILE A 1 96 ? 2.809 -2.235 1.948 1.00 94.94 96 ILE A N 1
ATOM 748 C CA . ILE A 1 96 ? 3.331 -3.261 1.045 1.00 94.94 96 ILE A CA 1
ATOM 749 C C . ILE A 1 96 ? 4.487 -2.660 0.242 1.00 94.94 96 ILE A C 1
ATOM 751 O O . ILE A 1 96 ? 4.360 -1.570 -0.307 1.00 94.94 96 ILE A O 1
ATOM 755 N N . LEU A 1 97 ? 5.617 -3.364 0.172 1.00 93.44 97 LEU A N 1
ATOM 756 C CA . LEU A 1 97 ? 6.711 -3.037 -0.743 1.00 93.44 97 LEU A CA 1
ATOM 757 C C . LEU A 1 97 ? 6.485 -3.814 -2.039 1.00 93.44 97 LEU A C 1
ATOM 759 O O . LEU A 1 97 ? 6.636 -5.037 -2.050 1.00 93.44 97 LEU A O 1
ATOM 763 N N . VAL A 1 98 ? 6.115 -3.103 -3.100 1.00 93.00 98 VAL A N 1
ATOM 764 C CA . VAL A 1 98 ? 5.823 -3.675 -4.418 1.00 93.00 98 VAL A CA 1
ATOM 765 C C . VAL A 1 98 ? 7.109 -4.056 -5.131 1.00 93.00 98 VAL A C 1
ATOM 767 O O . VAL A 1 98 ? 7.241 -5.192 -5.567 1.00 93.00 98 VAL A O 1
ATOM 770 N N . ASN A 1 99 ? 8.069 -3.133 -5.194 1.00 91.88 99 ASN A N 1
ATOM 771 C CA . ASN A 1 99 ? 9.393 -3.376 -5.756 1.00 91.88 99 ASN A CA 1
ATOM 772 C C . ASN A 1 99 ? 10.454 -2.523 -5.045 1.00 91.88 99 ASN A C 1
ATOM 774 O O . ASN A 1 99 ? 10.124 -1.502 -4.438 1.00 91.88 99 ASN A O 1
ATOM 778 N N . GLY A 1 100 ? 11.715 -2.932 -5.143 1.00 87.31 100 GLY A N 1
ATOM 779 C CA . GLY A 1 100 ? 12.875 -2.191 -4.662 1.00 87.31 100 GLY A CA 1
ATOM 780 C C . GLY A 1 100 ? 13.427 -2.656 -3.313 1.00 87.31 100 GLY A C 1
ATOM 781 O O . GLY A 1 100 ? 13.113 -3.728 -2.786 1.00 87.31 100 GLY A O 1
ATOM 782 N N . CYS A 1 101 ? 14.294 -1.814 -2.762 1.00 78.56 101 CYS A N 1
ATOM 783 C CA . CYS A 1 101 ? 15.057 -2.020 -1.541 1.00 78.56 101 CYS A CA 1
ATOM 784 C C . CYS A 1 101 ? 14.585 -1.084 -0.417 1.00 78.56 101 CYS A C 1
ATOM 786 O O . CYS A 1 101 ? 13.701 -0.252 -0.587 1.00 78.56 101 CYS A O 1
ATOM 788 N N . MET A 1 102 ? 15.137 -1.283 0.782 1.00 65.88 102 MET A N 1
ATOM 789 C CA . MET A 1 102 ? 14.674 -0.670 2.037 1.00 65.88 102 MET A CA 1
ATOM 790 C C . MET A 1 102 ? 14.536 0.859 1.977 1.00 65.88 102 MET A C 1
ATOM 792 O O . MET A 1 102 ? 13.631 1.412 2.596 1.00 65.88 102 MET A O 1
ATOM 796 N N . ASP A 1 103 ? 15.437 1.491 1.241 1.00 73.44 103 ASP A N 1
ATOM 797 C CA . ASP A 1 103 ? 15.640 2.921 1.069 1.00 73.44 103 ASP A CA 1
ATOM 798 C C . ASP A 1 103 ? 15.269 3.418 -0.331 1.00 73.44 103 ASP A C 1
ATOM 800 O O . ASP A 1 103 ? 15.367 4.606 -0.581 1.00 73.44 103 ASP A O 1
ATOM 804 N N . HIS A 1 104 ? 14.837 2.557 -1.248 1.00 85.75 104 HIS A N 1
ATOM 805 C CA . HIS A 1 104 ? 14.482 2.955 -2.606 1.00 85.75 104 HIS A CA 1
ATOM 806 C C . HIS A 1 104 ? 13.479 1.960 -3.172 1.00 85.75 104 HIS A C 1
ATOM 808 O O . HIS A 1 104 ? 13.840 0.817 -3.452 1.00 85.75 104 HIS A O 1
ATOM 814 N N . GLY A 1 105 ? 12.220 2.357 -3.333 1.00 91.31 105 GLY A N 1
ATOM 815 C CA . GLY A 1 105 ? 11.192 1.391 -3.698 1.00 91.31 105 GLY A CA 1
ATOM 816 C C . GLY A 1 105 ? 9.847 1.985 -4.058 1.00 91.31 105 GLY A C 1
ATOM 817 O O . GLY A 1 105 ? 9.582 3.163 -3.836 1.00 91.31 105 GLY A O 1
ATOM 818 N N . VAL A 1 106 ? 8.996 1.123 -4.603 1.00 93.88 106 VAL A N 1
ATOM 819 C CA . VAL A 1 106 ? 7.580 1.389 -4.855 1.00 93.88 106 VAL A CA 1
ATOM 820 C C . VAL A 1 106 ? 6.779 0.798 -3.702 1.00 93.88 106 VAL A C 1
ATOM 822 O O . VAL A 1 106 ? 6.842 -0.407 -3.444 1.00 93.88 106 VAL A O 1
ATOM 825 N N . VAL A 1 107 ? 6.048 1.643 -2.983 1.00 94.62 107 VAL A N 1
ATOM 826 C CA . VAL A 1 107 ? 5.380 1.294 -1.727 1.00 94.62 107 VAL A CA 1
ATOM 827 C C . VAL A 1 107 ? 3.904 1.659 -1.802 1.00 94.62 107 VAL A C 1
ATOM 829 O O . VAL A 1 107 ? 3.559 2.780 -2.149 1.00 94.62 107 VAL A O 1
ATOM 832 N N . MET A 1 108 ? 3.035 0.723 -1.425 1.00 96.38 108 MET A N 1
ATOM 833 C CA . MET A 1 108 ? 1.614 0.983 -1.188 1.00 96.38 108 MET A CA 1
ATOM 834 C C . MET A 1 108 ? 1.393 1.125 0.315 1.00 96.38 108 MET A C 1
ATOM 836 O O . MET A 1 108 ? 1.568 0.164 1.066 1.00 96.38 108 MET A O 1
ATOM 840 N N . SER A 1 109 ? 1.033 2.323 0.759 1.00 96.69 109 SER A N 1
ATOM 841 C CA . SER A 1 109 ? 0.753 2.663 2.152 1.00 96.69 109 SER A CA 1
ATOM 842 C C . SER A 1 109 ? -0.750 2.716 2.395 1.00 96.69 109 SER A C 1
ATOM 844 O O . SER A 1 109 ? -1.474 3.406 1.688 1.00 96.69 109 SER A O 1
ATOM 846 N N . PHE A 1 110 ? -1.210 2.037 3.437 1.00 97.56 110 PHE A N 1
ATOM 847 C CA . PHE A 1 110 ? -2.614 1.938 3.814 1.00 97.56 110 PHE A CA 1
ATOM 848 C C . PHE A 1 110 ? -2.879 2.881 4.992 1.00 97.56 110 PHE A C 1
ATOM 850 O O . PHE A 1 110 ? -2.299 2.725 6.071 1.00 97.56 110 PHE A O 1
ATOM 857 N N . LYS A 1 111 ? -3.731 3.887 4.785 1.00 97.25 111 LYS A N 1
ATOM 858 C CA . LYS A 1 111 ? -4.105 4.892 5.797 1.00 97.25 111 LYS A CA 1
ATOM 859 C C . LYS A 1 111 ? -5.506 4.613 6.326 1.00 97.25 111 LYS A C 1
ATOM 861 O O . LYS A 1 111 ? -6.307 4.021 5.612 1.00 97.25 111 LYS A O 1
ATOM 866 N N . GLY A 1 112 ? -5.794 5.016 7.564 1.00 95.56 112 GLY A N 1
ATOM 867 C CA . GLY A 1 112 ? -7.104 4.802 8.198 1.00 95.56 112 GLY A CA 1
ATOM 868 C C . GLY A 1 112 ? -7.373 3.369 8.683 1.00 95.56 112 GLY A C 1
ATOM 869 O O . GLY A 1 112 ? -8.487 3.072 9.103 1.00 95.56 112 GLY A O 1
ATOM 870 N N . LEU A 1 113 ? -6.369 2.482 8.655 1.00 94.81 113 LEU A N 1
ATOM 871 C CA . LEU A 1 113 ? -6.524 1.075 9.047 1.00 94.81 113 LEU A CA 1
ATOM 872 C C . LEU A 1 113 ? -7.062 0.939 10.475 1.00 94.81 113 LEU A C 1
ATOM 874 O O . LEU A 1 113 ? -6.407 1.397 11.414 1.00 94.81 113 LEU A O 1
ATOM 878 N N . ASN A 1 114 ? -8.185 0.235 10.646 1.00 89.88 114 ASN A N 1
ATOM 879 C CA . ASN A 1 114 ? -8.803 -0.056 11.945 1.00 89.88 114 ASN A CA 1
ATOM 880 C C . ASN A 1 114 ? -9.114 1.193 12.790 1.00 89.88 114 ASN A C 1
ATOM 882 O O . ASN A 1 114 ? -9.151 1.123 14.022 1.00 89.88 114 ASN A O 1
ATOM 886 N N . LYS A 1 115 ? -9.320 2.347 12.148 1.00 91.38 115 LYS A N 1
ATOM 887 C CA . LYS A 1 115 ? -9.604 3.611 12.829 1.00 91.38 115 LYS A CA 1
ATOM 888 C C . LYS A 1 115 ? -10.945 4.185 12.375 1.00 91.38 115 LYS A C 1
ATOM 890 O O . LYS A 1 115 ? -11.023 4.803 11.313 1.00 91.38 115 LYS A O 1
ATOM 895 N N . PRO A 1 116 ? -12.007 4.013 13.181 1.00 87.81 116 PRO A N 1
ATOM 896 C CA . PRO A 1 116 ? -13.319 4.557 12.862 1.00 87.81 116 PRO A CA 1
ATOM 897 C C . PRO A 1 116 ? -13.253 6.079 12.673 1.00 87.81 116 PRO A C 1
ATOM 899 O O . PRO A 1 116 ? -12.766 6.791 13.549 1.00 87.81 116 PRO A O 1
ATOM 902 N N . GLY A 1 117 ? -13.753 6.572 11.539 1.00 88.94 117 GLY A N 1
ATOM 903 C CA . GLY A 1 117 ? -13.816 8.004 11.230 1.00 88.94 117 GLY A CA 1
ATOM 904 C C . GLY A 1 117 ? -12.569 8.595 10.561 1.00 88.94 117 GLY A C 1
ATOM 905 O O . GLY A 1 117 ? -12.614 9.760 10.172 1.00 88.94 117 GLY A O 1
ATOM 906 N N . GLU A 1 118 ? -11.488 7.828 10.380 1.00 93.50 118 GLU A N 1
ATOM 907 C CA . GLU A 1 118 ? -10.397 8.230 9.483 1.00 93.50 118 GLU A CA 1
ATOM 908 C C . GLU A 1 118 ? -10.717 7.820 8.038 1.00 93.50 118 GLU A C 1
ATOM 910 O O . GLU A 1 118 ? -11.278 6.753 7.789 1.00 93.50 118 GLU A O 1
ATOM 915 N N . THR A 1 119 ? -10.338 8.664 7.077 1.00 95.81 119 THR A N 1
ATOM 916 C CA . THR A 1 119 ? -10.406 8.333 5.650 1.00 95.81 119 THR A CA 1
ATOM 917 C C . THR A 1 119 ? -9.563 7.096 5.356 1.00 95.81 119 THR A C 1
ATOM 919 O O . THR A 1 119 ? -8.371 7.054 5.676 1.00 95.81 119 THR A O 1
ATOM 922 N N . GLN A 1 120 ? -10.175 6.111 4.704 1.00 97.50 120 GLN A N 1
ATOM 923 C CA . GLN A 1 120 ? -9.484 4.905 4.273 1.00 97.50 120 GLN A CA 1
ATOM 924 C C . GLN A 1 120 ? -8.871 5.163 2.901 1.00 97.50 120 GLN A C 1
ATOM 926 O O . GLN A 1 120 ? -9.574 5.549 1.970 1.00 97.50 120 GLN A O 1
ATOM 931 N N . SER A 1 121 ? -7.559 4.980 2.757 1.00 98.19 121 SER A N 1
ATOM 932 C CA . SER A 1 121 ? -6.898 5.193 1.468 1.00 98.19 121 SER A CA 1
ATOM 933 C C . SER A 1 121 ? -5.682 4.304 1.248 1.00 98.19 121 SER A C 1
ATOM 935 O O . SER A 1 121 ? -5.049 3.826 2.196 1.00 98.19 121 SER A O 1
ATOM 937 N N . ILE A 1 122 ? -5.358 4.100 -0.030 1.00 98.31 122 ILE A N 1
ATOM 938 C CA . ILE A 1 122 ? -4.105 3.502 -0.485 1.00 98.31 122 ILE A CA 1
ATOM 939 C C . ILE A 1 122 ? -3.300 4.591 -1.195 1.00 98.31 122 ILE A C 1
ATOM 941 O O . ILE A 1 122 ? -3.706 5.114 -2.233 1.00 98.31 122 ILE A O 1
ATOM 945 N N . GLU A 1 123 ? -2.148 4.919 -0.624 1.00 97.69 123 GLU A N 1
ATOM 946 C CA . GLU A 1 123 ? -1.172 5.852 -1.182 1.00 97.69 123 GLU A CA 1
ATOM 947 C C . GLU A 1 123 ? -0.023 5.065 -1.819 1.00 97.69 123 GLU A C 1
ATOM 949 O O . GLU A 1 123 ? 0.635 4.266 -1.153 1.00 97.69 123 GLU A O 1
ATOM 954 N N . LEU A 1 124 ? 0.227 5.292 -3.104 1.00 96.75 124 LEU A N 1
ATOM 955 C CA . LEU A 1 124 ? 1.349 4.737 -3.847 1.00 96.75 124 LEU A CA 1
ATOM 956 C C . LEU A 1 124 ? 2.499 5.745 -3.843 1.00 96.75 124 LEU A C 1
ATOM 958 O O . LEU A 1 124 ? 2.339 6.856 -4.335 1.00 96.75 124 LEU A O 1
ATOM 962 N N . SER A 1 125 ? 3.660 5.367 -3.317 1.00 94.94 125 SER A N 1
ATOM 963 C CA . SER A 1 125 ? 4.871 6.193 -3.307 1.00 94.94 125 SER A CA 1
ATOM 964 C C . SER A 1 125 ? 6.029 5.496 -4.008 1.00 94.94 125 SER A C 1
ATOM 966 O O . SER A 1 125 ? 6.090 4.268 -4.045 1.00 94.94 125 SER A O 1
ATOM 968 N N . TRP A 1 126 ? 6.958 6.271 -4.563 1.00 94.19 126 TRP A N 1
ATOM 969 C CA . TRP A 1 126 ? 8.084 5.744 -5.335 1.00 94.19 126 TRP A CA 1
ATOM 970 C C . TRP A 1 126 ? 9.369 6.556 -5.118 1.00 94.19 126 TRP A C 1
ATOM 972 O O . TRP A 1 126 ? 9.339 7.728 -4.732 1.00 94.19 126 TRP A O 1
ATOM 982 N N . GLY A 1 127 ? 10.510 5.930 -5.393 1.00 88.81 127 GLY A N 1
ATOM 983 C CA . GLY A 1 127 ? 11.843 6.509 -5.245 1.00 88.81 127 GLY A CA 1
ATOM 984 C C . GLY A 1 127 ? 12.440 6.299 -3.854 1.00 88.81 127 GLY A C 1
ATOM 985 O O . GLY A 1 127 ? 12.083 5.362 -3.136 1.00 88.81 127 GLY A O 1
ATOM 986 N N . GLU A 1 128 ? 13.383 7.163 -3.488 1.00 83.31 128 GLU A N 1
ATOM 987 C CA . GLU A 1 128 ? 14.188 7.031 -2.267 1.00 83.31 128 GLU A CA 1
ATOM 988 C C . GLU A 1 128 ? 13.368 7.276 -0.986 1.00 83.31 128 GLU A C 1
ATOM 990 O O . GLU A 1 128 ? 12.496 8.124 -0.966 1.00 83.31 128 GLU A O 1
ATOM 995 N N . ALA A 1 129 ? 13.587 6.518 0.084 1.00 68.44 129 ALA A N 1
ATOM 996 C CA . ALA A 1 129 ? 12.912 6.659 1.373 1.00 68.44 129 ALA A CA 1
ATOM 997 C C . ALA A 1 129 ? 13.201 8.037 2.021 1.00 68.44 129 ALA A C 1
ATOM 999 O O . ALA A 1 129 ? 14.126 8.730 1.617 1.00 68.44 129 ALA A O 1
ATOM 1000 N N . PRO A 1 130 ? 12.399 8.469 3.011 1.00 63.34 130 PRO A N 1
ATOM 1001 C CA . PRO A 1 130 ? 11.834 9.809 3.034 1.00 63.34 130 PRO A CA 1
ATOM 1002 C C . PRO A 1 130 ? 12.763 11.027 2.849 1.00 63.34 130 PRO A C 1
ATOM 1004 O O . PRO A 1 130 ? 13.792 11.116 3.521 1.00 63.34 130 PRO A O 1
ATOM 1007 N N . PRO A 1 131 ? 12.273 12.043 2.099 1.00 62.06 131 PRO A N 1
ATOM 1008 C CA . PRO A 1 131 ? 11.002 12.011 1.366 1.00 62.06 131 PRO A CA 1
ATOM 1009 C C . PRO A 1 131 ? 11.101 11.160 0.088 1.00 62.06 131 PRO A C 1
ATOM 1011 O O . PRO A 1 131 ? 12.037 11.314 -0.691 1.00 62.06 131 PRO A O 1
ATOM 1014 N N . HIS A 1 132 ? 10.090 10.305 -0.132 1.00 71.94 132 HIS A N 1
ATOM 1015 C CA . HIS A 1 132 ? 9.875 9.651 -1.425 1.00 71.94 132 HIS A CA 1
ATOM 1016 C C . HIS A 1 132 ? 9.845 10.684 -2.542 1.00 71.94 132 HIS A C 1
ATOM 1018 O O . HIS A 1 132 ? 9.316 11.783 -2.373 1.00 71.94 132 HIS A O 1
ATOM 1024 N N . SER A 1 133 ? 10.427 10.331 -3.688 1.00 82.00 133 SER A N 1
ATOM 1025 C CA . SER A 1 133 ? 10.530 11.231 -4.838 1.00 82.00 133 SER A CA 1
ATOM 1026 C C . SER A 1 133 ? 9.155 11.621 -5.394 1.00 82.00 133 SER A C 1
ATOM 1028 O O . SER A 1 133 ? 9.034 12.635 -6.076 1.00 82.00 133 SER A O 1
ATOM 1030 N N . GLY A 1 134 ? 8.115 10.835 -5.100 1.00 89.94 134 GLY A N 1
ATOM 1031 C CA . GLY A 1 134 ? 6.721 11.215 -5.294 1.00 89.94 134 GLY A CA 1
ATOM 1032 C C . GLY A 1 134 ? 5.753 10.238 -4.631 1.00 89.94 134 GLY A C 1
ATOM 1033 O O . GLY A 1 134 ? 6.128 9.115 -4.278 1.00 89.94 134 GLY A O 1
ATOM 1034 N N . SER A 1 135 ? 4.505 10.676 -4.474 1.00 94.69 135 SER A N 1
ATOM 1035 C CA . SER A 1 135 ? 3.384 9.819 -4.097 1.00 94.69 135 SER A CA 1
ATOM 1036 C C . SER A 1 135 ? 2.068 10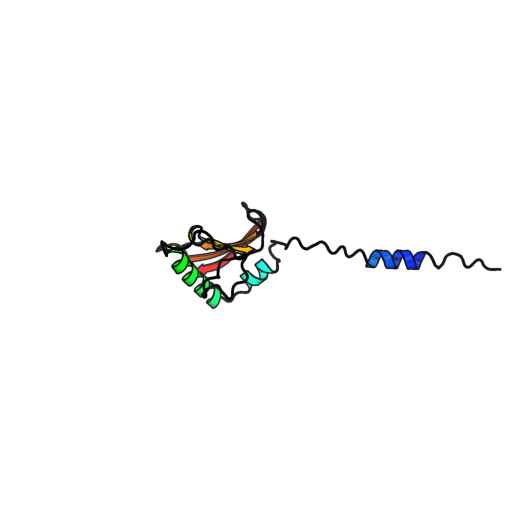.285 -4.719 1.00 94.69 135 SER A C 1
ATOM 1038 O O . SER A 1 135 ? 1.938 11.433 -5.149 1.00 94.69 135 SER A O 1
ATOM 1040 N N . GLU A 1 136 ? 1.099 9.375 -4.800 1.00 96.19 136 GLU A N 1
ATOM 1041 C CA . GLU A 1 136 ? -0.270 9.645 -5.233 1.00 96.19 136 GLU A CA 1
ATOM 1042 C C . GLU A 1 136 ? -1.267 8.729 -4.508 1.00 96.19 136 GLU A C 1
ATOM 1044 O O . GLU A 1 136 ? -0.939 7.605 -4.128 1.00 96.19 136 GLU A O 1
ATOM 1049 N N . VAL A 1 137 ? -2.502 9.195 -4.313 1.00 97.88 137 VAL A N 1
ATOM 1050 C CA . VAL A 1 137 ? -3.590 8.357 -3.789 1.00 97.88 137 VAL A CA 1
ATOM 1051 C C . VAL A 1 137 ? -4.210 7.599 -4.956 1.00 97.88 137 VAL A C 1
ATOM 1053 O O . VAL A 1 137 ? -4.722 8.220 -5.883 1.00 97.88 137 VAL A O 1
ATOM 1056 N N . ILE A 1 138 ? -4.168 6.267 -4.906 1.00 97.88 138 ILE A N 1
ATOM 1057 C CA . ILE A 1 138 ? -4.720 5.406 -5.966 1.00 97.88 138 ILE A CA 1
ATOM 1058 C C . ILE A 1 138 ? -6.092 4.826 -5.604 1.00 97.88 138 ILE A C 1
ATOM 1060 O O . ILE A 1 138 ? -6.794 4.323 -6.471 1.00 97.88 138 ILE A O 1
ATOM 1064 N N . TRP A 1 139 ? -6.482 4.898 -4.330 1.00 98.44 139 TRP A N 1
ATOM 1065 C CA . TRP A 1 139 ? -7.805 4.498 -3.852 1.00 98.44 139 TRP A CA 1
ATOM 1066 C C . TRP A 1 139 ? -8.161 5.246 -2.570 1.00 98.44 139 TRP A C 1
ATOM 1068 O O . TRP A 1 139 ? -7.292 5.454 -1.717 1.00 98.44 139 TRP A O 1
ATOM 1078 N N . GLN A 1 140 ? -9.431 5.619 -2.417 1.00 97.50 140 GLN A N 1
ATOM 1079 C CA . GLN A 1 140 ? -9.948 6.287 -1.227 1.00 97.50 140 GLN A CA 1
ATOM 1080 C C . GLN A 1 140 ? -11.441 5.992 -1.034 1.00 97.50 140 GLN A C 1
ATOM 1082 O O . GLN A 1 140 ? -12.180 5.914 -2.015 1.00 97.50 140 GLN A O 1
ATOM 1087 N N . ARG A 1 141 ? -11.878 5.883 0.226 1.00 91.88 141 ARG A N 1
ATOM 1088 C CA . ARG A 1 141 ? -13.282 5.761 0.635 1.00 91.88 141 ARG A CA 1
ATOM 1089 C C . ARG A 1 141 ? -13.611 6.652 1.833 1.00 91.88 141 ARG A C 1
ATOM 1091 O O . ARG A 1 141 ? -12.715 6.876 2.682 1.00 91.88 141 ARG A O 1
#

Radius of gyration: 23.23 Å; Cα contacts (8 Å, |Δi|>4): 201; chains: 1; bounding box: 60×32×78 Å

Foldseek 3Di:
DDPPDDPPPPVVVVVVVVPPPPPPVPPQAQDCPGPLNVVVLPDDQVLQVLVLVVLLVLLPDPPHDQKDAPPDDDDDDDPSCVPAQFGMDGSVQQKTFNDDDPFFGWMWGWPCRPPPPDKTWTKIFGTGPVPTPDIDTSYID